Protein AF-A0A2H9LY99-F1 (afdb_monomer_lite)

Radius of gyration: 34.37 Å; chains: 1; bounding box: 66×52×94 Å

Structure (mmCIF, N/CA/C/O backbone):
data_AF-A0A2H9LY99-F1
#
_entry.id   AF-A0A2H9LY99-F1
#
loop_
_atom_site.group_PDB
_atom_site.id
_atom_site.type_symbol
_atom_site.label_atom_id
_atom_site.label_alt_id
_atom_site.label_comp_id
_atom_site.label_asym_id
_atom_site.label_entity_id
_atom_site.label_seq_id
_atom_site.pdbx_PDB_ins_code
_atom_site.Cartn_x
_atom_site.Cartn_y
_atom_site.Cartn_z
_atom_site.occupancy
_atom_site.B_iso_or_equiv
_atom_site.auth_seq_id
_atom_site.auth_comp_id
_atom_site.auth_asym_id
_atom_site.auth_atom_id
_atom_site.pdbx_PDB_model_num
ATOM 1 N N . MET A 1 1 ? -24.098 -44.274 -28.009 1.00 48.38 1 MET A N 1
ATOM 2 C CA . MET A 1 1 ? -22.622 -44.299 -27.960 1.00 48.38 1 MET A CA 1
ATOM 3 C C . MET A 1 1 ? -22.108 -43.442 -29.097 1.00 48.38 1 MET A C 1
ATOM 5 O O . MET A 1 1 ? -22.419 -43.767 -30.230 1.00 48.38 1 MET A O 1
ATOM 9 N N . ASN A 1 2 ? -21.432 -42.336 -28.787 1.00 44.09 2 ASN A N 1
ATOM 10 C CA . ASN A 1 2 ? -20.455 -41.674 -29.655 1.00 44.09 2 ASN A CA 1
ATOM 11 C C . ASN A 1 2 ? -19.648 -40.700 -28.789 1.00 44.09 2 ASN A C 1
ATOM 13 O O . ASN A 1 2 ? -20.214 -39.872 -28.078 1.00 44.09 2 ASN A O 1
ATOM 17 N N . GLU A 1 3 ? -18.335 -40.899 -28.800 1.00 50.47 3 GLU A N 1
ATOM 18 C CA . GLU A 1 3 ? -17.325 -40.192 -28.015 1.00 50.47 3 GLU A CA 1
ATOM 19 C C . GLU A 1 3 ? -17.091 -38.754 -28.523 1.00 50.47 3 GLU A C 1
ATOM 21 O O . GLU A 1 3 ? -17.245 -38.492 -29.720 1.00 50.47 3 GLU A O 1
ATOM 26 N N . PRO A 1 4 ? -16.651 -37.818 -27.662 1.00 51.78 4 PRO A N 1
ATOM 27 C CA . PRO A 1 4 ? -16.178 -36.508 -28.098 1.00 51.78 4 PRO A CA 1
ATOM 28 C C . PRO A 1 4 ? -14.769 -36.593 -28.714 1.00 51.78 4 PRO A C 1
ATOM 30 O O . PRO A 1 4 ? -13.820 -37.076 -28.093 1.00 51.78 4 PRO A O 1
ATOM 33 N N . ARG A 1 5 ? -14.619 -36.083 -29.946 1.00 47.91 5 ARG A N 1
ATOM 34 C CA . ARG A 1 5 ? -13.318 -35.924 -30.616 1.00 47.91 5 ARG A CA 1
ATOM 35 C C . ARG A 1 5 ? -12.470 -34.847 -29.934 1.00 47.91 5 ARG A C 1
ATOM 37 O O . ARG A 1 5 ? -12.946 -33.776 -29.572 1.00 47.91 5 ARG A O 1
ATOM 44 N N . LYS A 1 6 ? -11.191 -35.191 -29.819 1.00 49.56 6 LYS A N 1
ATOM 45 C CA . LYS A 1 6 ? -10.103 -34.516 -29.115 1.00 49.56 6 LYS A CA 1
ATOM 46 C C . LYS A 1 6 ? -9.775 -33.125 -29.664 1.00 49.56 6 LYS A C 1
ATOM 48 O O . LYS A 1 6 ? -9.831 -32.877 -30.865 1.00 49.56 6 LYS A O 1
ATOM 53 N N . SER A 1 7 ? -9.344 -32.277 -28.735 1.00 53.16 7 SER A N 1
ATOM 54 C CA . SER A 1 7 ? -8.592 -31.041 -28.936 1.00 53.16 7 SER A CA 1
ATOM 55 C C . SER A 1 7 ? -7.378 -31.247 -29.844 1.00 53.16 7 SER A C 1
ATOM 57 O O . SER A 1 7 ? -6.558 -32.115 -29.551 1.00 53.16 7 SER A O 1
ATOM 59 N N . ASN A 1 8 ? -7.210 -30.391 -30.851 1.00 49.31 8 ASN A N 1
ATOM 60 C CA . ASN A 1 8 ? -5.920 -30.190 -31.504 1.00 49.31 8 ASN A CA 1
ATOM 61 C C . ASN A 1 8 ? -5.540 -28.709 -31.443 1.00 49.31 8 ASN A C 1
ATOM 63 O O . ASN A 1 8 ? -6.030 -27.872 -32.194 1.00 49.31 8 ASN A O 1
ATOM 67 N N . VAL A 1 9 ? -4.661 -28.434 -30.483 1.00 51.50 9 VAL A N 1
ATOM 68 C CA . VAL A 1 9 ? -3.720 -27.318 -30.460 1.00 51.50 9 VAL A CA 1
ATOM 69 C C . VAL A 1 9 ? -2.665 -27.615 -31.523 1.00 51.50 9 VAL A C 1
ATOM 71 O O . VAL A 1 9 ? -1.948 -28.591 -31.354 1.00 51.50 9 VAL A O 1
ATOM 74 N N . HIS A 1 10 ? -2.584 -26.815 -32.583 1.00 47.09 10 HIS A N 1
ATOM 75 C CA . HIS A 1 10 ? -1.500 -26.721 -33.581 1.00 47.09 10 HIS A CA 1
ATOM 76 C C . HIS A 1 10 ? -1.856 -25.507 -34.463 1.00 47.09 10 HIS A C 1
ATOM 78 O O . HIS A 1 10 ? -3.025 -25.307 -34.763 1.00 47.09 10 HIS A O 1
ATOM 84 N N . ASP A 1 11 ? -0.975 -24.634 -34.920 1.00 51.81 11 ASP A N 1
ATOM 85 C CA . ASP A 1 11 ? 0.455 -24.465 -34.729 1.00 51.81 11 ASP A CA 1
ATOM 86 C C . ASP A 1 11 ? 0.717 -23.015 -35.173 1.00 51.81 11 ASP A C 1
ATOM 88 O O . ASP A 1 11 ? 0.223 -22.575 -36.213 1.00 51.81 11 ASP A O 1
ATOM 92 N N . ARG A 1 12 ? 1.359 -22.204 -34.332 1.00 48.84 12 ARG A N 1
ATOM 93 C CA . ARG A 1 12 ? 1.522 -20.760 -34.565 1.00 48.84 12 ARG A CA 1
ATOM 94 C C . ARG A 1 12 ? 2.907 -20.532 -35.172 1.00 48.84 12 ARG A C 1
ATOM 96 O O . ARG A 1 12 ? 3.793 -20.016 -34.497 1.00 48.84 12 ARG A O 1
ATOM 103 N N . THR A 1 13 ? 3.092 -20.941 -36.425 1.00 51.47 13 THR A N 1
ATOM 104 C CA . THR A 1 13 ? 4.403 -20.952 -37.111 1.00 51.47 13 THR A CA 1
ATOM 105 C C . THR A 1 13 ? 4.333 -20.561 -38.598 1.00 51.47 13 THR A C 1
ATOM 107 O O . THR A 1 13 ? 5.135 -21.028 -39.388 1.00 51.47 13 THR A O 1
ATOM 110 N N . ASP A 1 14 ? 3.464 -19.617 -38.984 1.00 53.75 14 ASP A N 1
ATOM 111 C CA . ASP A 1 14 ? 3.290 -19.197 -40.397 1.00 53.75 14 ASP A CA 1
ATOM 112 C C . ASP A 1 14 ? 3.705 -17.741 -40.714 1.00 53.75 14 ASP A C 1
ATOM 114 O O . ASP A 1 14 ? 3.068 -17.041 -41.498 1.00 53.75 14 ASP A O 1
ATOM 118 N N . TRP A 1 15 ? 4.805 -17.241 -40.138 1.00 51.16 15 TRP A N 1
ATOM 119 C CA . TRP A 1 15 ? 5.325 -15.897 -40.472 1.00 51.16 15 TRP A CA 1
ATOM 120 C C . TRP A 1 15 ? 6.587 -15.890 -41.351 1.00 51.16 15 TRP A C 1
ATOM 122 O O . TRP A 1 15 ? 7.085 -14.821 -41.690 1.00 51.16 15 TRP A O 1
ATOM 132 N N . ARG A 1 16 ? 7.102 -17.058 -41.765 1.00 47.78 16 ARG A N 1
ATOM 133 C CA . ARG A 1 16 ? 8.396 -17.180 -42.471 1.00 47.78 16 ARG A CA 1
ATOM 134 C C . ARG A 1 16 ? 8.343 -17.338 -43.997 1.00 47.78 16 ARG A C 1
ATOM 136 O O . ARG A 1 16 ? 9.389 -17.539 -44.600 1.00 47.78 16 ARG A O 1
ATOM 143 N N . ALA A 1 17 ? 7.184 -17.213 -44.640 1.00 47.81 17 ALA A N 1
ATOM 144 C CA . ALA A 1 17 ? 7.038 -17.563 -46.061 1.00 47.81 17 ALA A CA 1
ATOM 145 C C . ALA A 1 17 ? 6.655 -16.405 -47.002 1.00 47.81 17 ALA A C 1
ATOM 147 O O . ALA A 1 17 ? 5.996 -16.636 -48.011 1.00 47.81 17 ALA A O 1
ATOM 148 N N . ARG A 1 18 ? 7.042 -15.157 -46.709 1.00 50.09 18 ARG A N 1
ATOM 149 C CA . ARG A 1 18 ? 6.871 -14.040 -47.657 1.00 50.09 18 ARG A CA 1
ATOM 150 C C . ARG A 1 18 ? 8.053 -13.082 -47.589 1.00 50.09 18 ARG A C 1
ATOM 152 O O . ARG A 1 18 ? 8.090 -12.254 -46.686 1.00 50.09 18 ARG A O 1
ATOM 159 N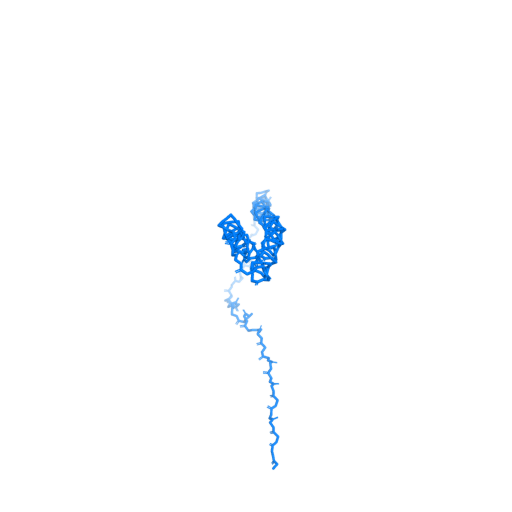 N . ASN A 1 19 ? 9.017 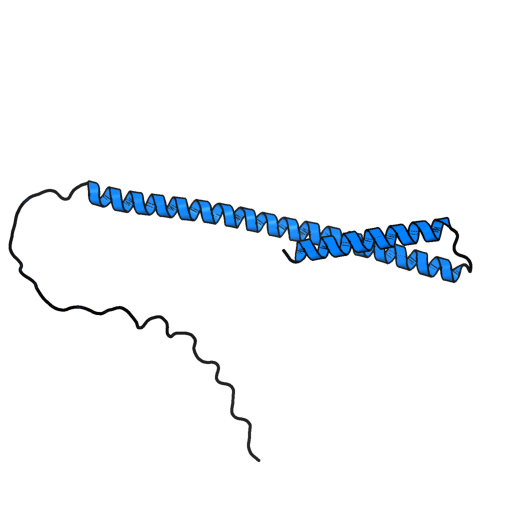-13.279 -48.492 1.00 46.16 19 ASN A N 1
ATOM 160 C CA . ASN A 1 19 ? 9.842 -12.262 -49.173 1.00 46.16 19 ASN A CA 1
ATOM 161 C C . ASN A 1 19 ? 11.199 -12.854 -49.589 1.00 46.16 19 ASN A C 1
ATOM 163 O O . ASN A 1 19 ? 12.235 -12.526 -49.019 1.00 46.16 19 ASN A O 1
ATOM 167 N N . TYR A 1 20 ? 11.175 -13.718 -50.603 1.00 45.09 20 TYR A N 1
ATOM 168 C CA . TYR A 1 20 ? 12.326 -13.980 -51.469 1.00 45.09 20 TYR A CA 1
ATOM 169 C C . TYR A 1 20 ? 11.810 -14.063 -52.908 1.00 45.09 20 TYR A C 1
ATOM 171 O O . TYR A 1 20 ? 11.750 -15.139 -53.496 1.00 45.09 20 TYR A O 1
ATOM 179 N N . ASP A 1 21 ? 11.397 -12.918 -53.452 1.00 47.19 21 ASP A N 1
ATOM 180 C CA . ASP A 1 21 ? 11.334 -12.747 -54.901 1.00 47.19 21 ASP A CA 1
ATOM 181 C C . ASP A 1 21 ? 12.767 -12.503 -55.379 1.00 47.19 21 ASP A C 1
ATOM 183 O O . ASP A 1 21 ? 13.326 -11.412 -55.269 1.00 47.19 21 ASP A O 1
ATOM 187 N N . ILE A 1 22 ? 13.390 -13.598 -55.810 1.00 43.22 22 ILE A N 1
ATOM 188 C CA . ILE A 1 22 ? 14.656 -13.626 -56.532 1.00 43.22 22 ILE A CA 1
ATOM 189 C C . ILE A 1 22 ? 14.324 -13.205 -57.963 1.00 43.22 22 ILE A C 1
ATOM 191 O O . ILE A 1 22 ? 13.907 -14.035 -58.770 1.00 43.22 22 ILE A O 1
ATOM 195 N N . ASP A 1 23 ? 14.466 -11.912 -58.256 1.00 47.38 23 ASP A N 1
ATOM 196 C CA . ASP A 1 23 ? 14.440 -11.439 -59.635 1.00 47.38 23 ASP A CA 1
ATOM 197 C C . ASP A 1 23 ? 15.750 -11.824 -60.328 1.00 47.38 23 ASP A C 1
ATOM 199 O O . ASP A 1 23 ? 16.863 -11.696 -59.807 1.00 47.38 23 ASP A O 1
ATOM 203 N N . SER A 1 24 ? 15.565 -12.412 -61.493 1.00 44.50 24 SER A N 1
ATOM 204 C CA . SER A 1 24 ? 16.526 -13.179 -62.250 1.00 44.50 24 SER A CA 1
ATOM 205 C C . SER A 1 24 ? 17.224 -12.308 -63.286 1.00 44.50 24 SER A C 1
ATOM 207 O O . SER A 1 24 ? 16.577 -11.755 -64.168 1.00 44.50 24 SER A O 1
ATOM 209 N N . GLY A 1 25 ? 18.556 -12.345 -63.273 1.00 38.97 25 GLY A N 1
ATOM 210 C CA . GLY A 1 25 ? 19.359 -12.194 -64.484 1.00 38.97 25 GLY A CA 1
ATOM 211 C C . GLY A 1 25 ? 19.933 -10.806 -64.742 1.00 38.97 25 GLY A C 1
ATOM 212 O O . GLY A 1 25 ? 19.266 -9.940 -65.284 1.00 38.97 25 GLY A O 1
ATOM 213 N N . GLN A 1 26 ? 21.238 -10.665 -64.504 1.00 35.66 26 GLN A N 1
ATOM 214 C CA . GLN A 1 26 ? 22.224 -10.377 -65.555 1.00 35.66 26 GLN A CA 1
ATOM 215 C C . GLN A 1 26 ? 23.619 -10.306 -64.934 1.00 35.66 26 GLN A C 1
ATOM 217 O O . GLN A 1 26 ? 23.934 -9.421 -64.148 1.00 35.66 26 GLN A O 1
ATOM 222 N N . ASN A 1 27 ? 24.454 -11.269 -65.313 1.00 43.72 27 ASN A N 1
ATOM 223 C CA . ASN A 1 27 ? 25.890 -11.224 -65.103 1.00 43.72 27 ASN A CA 1
ATOM 224 C C . ASN A 1 27 ? 26.517 -10.677 -66.392 1.00 43.72 27 ASN A C 1
ATOM 226 O O . ASN A 1 27 ? 26.264 -11.236 -67.464 1.00 43.72 27 ASN A O 1
ATOM 230 N N . PRO A 1 28 ? 27.335 -9.626 -66.304 1.00 44.22 28 PRO A N 1
ATOM 231 C CA . PRO A 1 28 ? 28.552 -9.607 -67.086 1.00 44.22 28 PRO A CA 1
ATOM 232 C C . PRO A 1 28 ? 29.742 -9.373 -66.157 1.00 44.22 28 PRO A C 1
ATOM 234 O O . PRO A 1 28 ? 29.961 -8.284 -65.627 1.00 44.22 28 PRO A O 1
ATOM 237 N N . ILE A 1 29 ? 30.523 -10.438 -66.006 1.00 47.75 29 ILE A N 1
ATOM 238 C CA . ILE A 1 29 ? 31.951 -10.351 -65.730 1.00 47.75 29 ILE A CA 1
ATOM 239 C C . ILE A 1 29 ? 32.547 -9.503 -66.860 1.00 47.75 29 ILE A C 1
ATOM 241 O O . ILE A 1 29 ? 32.289 -9.805 -68.021 1.00 47.75 29 ILE A O 1
ATOM 245 N N . ASP A 1 30 ? 33.220 -8.406 -66.504 1.00 49.56 30 ASP A N 1
ATOM 246 C CA . ASP A 1 30 ? 34.449 -7.888 -67.130 1.00 49.56 30 ASP A CA 1
ATOM 247 C C . ASP A 1 30 ? 34.585 -6.374 -66.900 1.00 49.56 30 ASP A C 1
ATOM 249 O O . ASP A 1 30 ? 34.092 -5.548 -67.672 1.00 49.56 30 ASP A O 1
ATOM 253 N N . ARG A 1 31 ? 35.326 -6.008 -65.847 1.00 43.78 31 ARG A N 1
ATOM 254 C CA . ARG A 1 31 ? 36.367 -4.972 -65.923 1.00 43.78 31 ARG A CA 1
ATOM 255 C C . ARG A 1 31 ? 37.213 -4.980 -64.653 1.00 43.78 31 ARG A C 1
ATOM 257 O O . ARG A 1 31 ? 36.795 -4.497 -63.606 1.00 43.78 31 ARG A O 1
ATOM 264 N N . GLU A 1 32 ? 38.429 -5.505 -64.787 1.00 49.19 32 GLU A N 1
ATOM 265 C CA . GLU A 1 32 ? 39.566 -5.062 -63.986 1.00 49.19 32 GLU A CA 1
ATOM 266 C C . GLU A 1 32 ? 39.600 -3.531 -63.964 1.00 49.19 32 GLU A C 1
ATOM 268 O O . GLU A 1 32 ? 39.635 -2.895 -65.021 1.00 49.19 32 GLU A O 1
ATOM 273 N N . ASN A 1 33 ? 39.620 -2.945 -62.770 1.00 38.56 33 ASN A N 1
ATOM 274 C CA . ASN A 1 33 ? 40.432 -1.766 -62.502 1.00 38.56 33 ASN A CA 1
ATOM 275 C C . ASN A 1 33 ? 40.476 -1.459 -61.005 1.00 38.56 33 ASN A C 1
ATOM 277 O O . ASN A 1 33 ? 39.455 -1.180 -60.388 1.00 38.56 33 ASN A O 1
ATOM 281 N N . GLY A 1 34 ? 41.698 -1.407 -60.480 1.00 36.50 34 GLY A N 1
ATOM 282 C CA . GLY A 1 34 ? 42.056 -0.455 -59.435 1.00 36.50 34 GLY A CA 1
ATOM 283 C C . GLY A 1 34 ? 41.697 -0.845 -58.008 1.00 36.50 34 GLY A C 1
ATOM 284 O O . GLY A 1 34 ? 40.661 -0.465 -57.485 1.00 36.50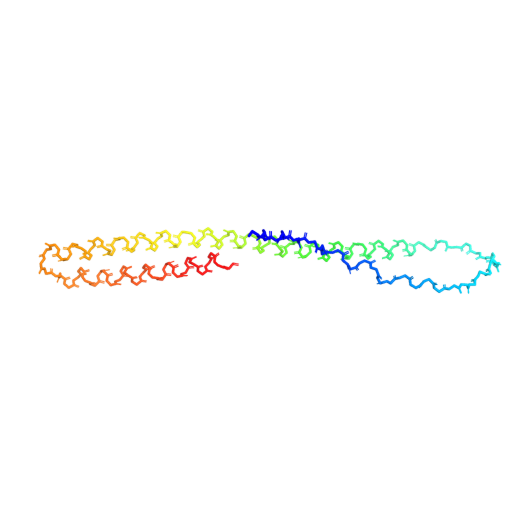 34 GLY A O 1
ATOM 285 N N . ASN A 1 35 ? 42.644 -1.501 -57.343 1.00 47.81 35 ASN A N 1
ATOM 286 C CA . ASN A 1 35 ? 43.240 -1.000 -56.103 1.00 47.81 35 ASN A CA 1
ATOM 287 C C . ASN A 1 35 ? 42.468 0.142 -55.399 1.00 47.81 35 ASN A C 1
ATOM 289 O O . ASN A 1 35 ? 42.669 1.314 -55.715 1.00 47.81 35 ASN A O 1
ATOM 293 N N . ALA A 1 36 ? 41.633 -0.221 -54.428 1.00 41.03 36 ALA A N 1
ATOM 294 C CA . ALA A 1 36 ? 41.452 0.448 -53.139 1.00 41.03 36 ALA A CA 1
ATOM 295 C C . ALA A 1 36 ? 40.309 -0.273 -52.413 1.00 41.03 36 ALA A C 1
ATOM 297 O O . ALA A 1 36 ? 39.160 0.161 -52.465 1.00 41.03 36 ALA A O 1
ATOM 298 N N . GLU A 1 37 ? 40.612 -1.378 -51.724 1.00 45.91 37 GLU A N 1
ATOM 299 C CA . GLU A 1 37 ? 39.782 -1.784 -50.588 1.00 45.91 37 GLU A CA 1
ATOM 300 C C . GLU A 1 37 ? 39.815 -0.615 -49.601 1.00 45.91 37 GLU A C 1
ATOM 302 O O . GLU A 1 37 ? 40.785 -0.382 -48.881 1.00 45.91 37 GLU A O 1
ATOM 307 N N . SER A 1 38 ? 38.786 0.220 -49.693 1.00 46.03 38 SER A N 1
ATOM 308 C CA . SER A 1 38 ? 38.620 1.420 -48.901 1.00 46.03 38 SER A CA 1
ATOM 309 C C . SER A 1 38 ? 38.651 1.036 -47.419 1.00 46.03 38 SER A C 1
ATOM 311 O O . SER A 1 38 ? 37.777 0.279 -46.988 1.00 46.03 38 SER A O 1
ATOM 313 N N . PRO A 1 39 ? 39.549 1.615 -46.600 1.00 49.22 39 PRO A N 1
ATOM 314 C CA . PRO A 1 39 ? 39.520 1.470 -45.139 1.00 49.22 39 PRO A CA 1
ATOM 315 C C . PRO A 1 39 ? 38.216 1.992 -44.501 1.00 49.22 39 PRO A C 1
ATOM 317 O O . PRO A 1 39 ? 38.047 1.935 -43.289 1.00 49.22 39 PRO A O 1
ATOM 320 N N . GLN A 1 40 ? 37.318 2.563 -45.307 1.00 51.97 40 GLN A N 1
ATOM 321 C CA . GLN A 1 40 ? 36.131 3.305 -44.903 1.00 51.97 40 GLN A CA 1
ATOM 322 C C . GLN A 1 40 ? 34.893 2.406 -44.753 1.00 51.97 40 GLN A C 1
ATOM 324 O O . GLN A 1 40 ? 34.163 2.578 -43.787 1.00 51.97 40 GLN A O 1
ATOM 329 N N . ALA A 1 41 ? 34.713 1.376 -45.593 1.00 51.34 41 ALA A N 1
ATOM 330 C CA . ALA A 1 41 ? 33.564 0.463 -45.483 1.00 51.34 41 ALA A CA 1
ATOM 331 C C . ALA A 1 41 ? 33.593 -0.385 -44.193 1.00 51.34 41 ALA A C 1
ATOM 333 O O . ALA A 1 41 ? 32.557 -0.660 -43.593 1.00 51.34 41 ALA A O 1
ATOM 334 N N . GLY A 1 42 ? 34.789 -0.765 -43.727 1.00 51.66 42 GLY A N 1
ATOM 335 C CA . GLY A 1 42 ? 34.960 -1.450 -42.442 1.00 51.66 42 GLY A CA 1
ATOM 336 C C . GLY A 1 42 ? 34.680 -0.546 -41.237 1.00 51.66 42 GLY A C 1
ATOM 337 O O . GLY A 1 42 ? 34.154 -1.02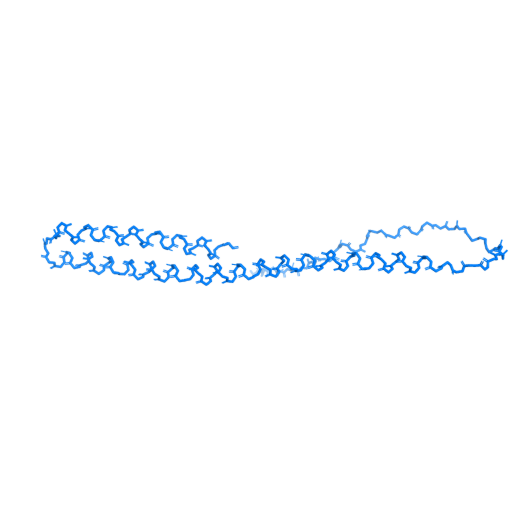4 -40.236 1.00 51.66 42 GLY A O 1
ATOM 338 N N . ASN A 1 43 ? 34.978 0.754 -41.346 1.00 58.81 43 ASN A N 1
ATOM 339 C CA . ASN A 1 43 ? 34.697 1.729 -40.292 1.00 58.81 43 ASN A CA 1
ATOM 340 C C . ASN A 1 43 ? 33.207 2.061 -40.199 1.00 58.81 43 ASN A C 1
ATOM 342 O O . ASN A 1 43 ? 32.701 2.139 -39.091 1.00 58.81 43 ASN A O 1
ATOM 346 N N . GLU A 1 44 ? 32.490 2.176 -41.320 1.00 59.41 44 GLU A N 1
ATOM 347 C CA . GLU A 1 44 ? 31.044 2.444 -41.309 1.00 59.41 44 GLU A CA 1
ATOM 348 C C . GLU A 1 44 ? 30.246 1.287 -40.691 1.00 59.41 44 GLU A C 1
ATOM 350 O O . GLU A 1 44 ? 29.381 1.515 -39.851 1.00 59.41 44 GLU A O 1
ATOM 355 N N . ILE A 1 45 ? 30.585 0.034 -41.020 1.00 62.25 45 ILE A N 1
ATOM 356 C CA . ILE A 1 45 ? 29.949 -1.149 -40.414 1.00 62.25 45 ILE A CA 1
ATOM 357 C C . ILE A 1 45 ? 30.300 -1.251 -38.921 1.00 62.25 45 ILE A C 1
ATOM 359 O O . ILE A 1 45 ? 29.456 -1.614 -38.101 1.00 62.25 45 ILE A O 1
ATOM 363 N N . MET A 1 46 ? 31.543 -0.930 -38.550 1.00 66.25 46 MET A N 1
ATOM 364 C CA . MET A 1 46 ? 31.976 -0.918 -37.153 1.00 66.25 46 MET A CA 1
ATOM 365 C C . MET A 1 46 ? 31.277 0.191 -36.353 1.00 66.25 46 MET A C 1
ATOM 367 O O . MET A 1 46 ? 30.843 -0.059 -35.228 1.00 66.25 46 MET A O 1
ATOM 371 N N . ASP A 1 47 ? 31.116 1.381 -36.931 1.00 72.69 47 ASP A N 1
ATOM 372 C CA . ASP A 1 47 ? 30.408 2.506 -36.319 1.00 72.69 47 ASP A CA 1
ATOM 373 C C . ASP A 1 47 ? 28.915 2.197 -36.146 1.00 72.69 47 ASP A C 1
ATOM 375 O O . ASP A 1 47 ? 28.380 2.438 -35.063 1.00 72.69 47 ASP A O 1
ATOM 379 N N . ASP A 1 48 ? 28.275 1.545 -37.122 1.00 72.81 48 ASP A N 1
ATOM 380 C CA . ASP A 1 48 ? 26.884 1.082 -37.019 1.00 72.81 48 ASP A CA 1
ATOM 381 C C . ASP A 1 48 ? 26.704 0.030 -35.911 1.00 72.81 48 ASP A C 1
ATOM 383 O O . ASP A 1 48 ? 25.742 0.075 -35.140 1.00 72.81 48 ASP A O 1
ATOM 387 N N . ILE A 1 49 ? 27.645 -0.912 -35.775 1.00 70.12 49 ILE A N 1
ATOM 388 C CA . ILE A 1 49 ? 27.629 -1.913 -34.695 1.00 70.12 49 ILE A CA 1
ATOM 389 C C . ILE A 1 49 ? 27.814 -1.236 -33.334 1.00 70.12 49 ILE A C 1
ATOM 391 O O . ILE A 1 49 ? 27.132 -1.586 -32.367 1.00 70.12 49 ILE A O 1
ATOM 395 N N . VAL A 1 50 ? 28.709 -0.253 -33.237 1.00 72.94 50 VAL A N 1
ATOM 396 C CA . VAL A 1 50 ? 28.942 0.516 -32.008 1.00 72.94 50 VAL A CA 1
ATOM 397 C C . VAL A 1 50 ? 27.729 1.382 -31.661 1.00 72.94 50 VAL A C 1
ATOM 399 O O . VAL A 1 50 ? 27.370 1.496 -30.485 1.00 72.94 50 VAL A O 1
ATOM 402 N N . GLU A 1 51 ? 27.068 1.977 -32.648 1.00 75.44 51 GLU A N 1
ATOM 403 C CA . GLU A 1 51 ? 25.865 2.781 -32.458 1.00 75.44 51 GLU A CA 1
ATOM 404 C C . GLU A 1 51 ? 24.675 1.918 -32.021 1.00 75.44 51 GLU A C 1
ATOM 406 O O . GLU A 1 51 ? 24.006 2.240 -31.031 1.00 75.44 51 GLU A O 1
ATOM 411 N N . GLN A 1 52 ? 24.476 0.761 -32.654 1.00 69.44 52 GLN A N 1
ATOM 412 C CA . GLN A 1 52 ? 23.474 -0.219 -32.236 1.00 69.44 52 GLN A CA 1
ATOM 413 C C . GLN A 1 52 ? 23.770 -0.772 -30.837 1.00 69.44 52 GLN A C 1
ATOM 415 O O . GLN A 1 52 ? 22.864 -0.854 -30.006 1.00 69.44 52 GLN A O 1
ATOM 420 N N . ALA A 1 53 ? 25.031 -1.069 -30.513 1.00 70.00 53 ALA A N 1
ATOM 421 C CA . ALA A 1 53 ? 25.428 -1.503 -29.175 1.00 70.00 53 ALA A CA 1
ATOM 422 C C . ALA A 1 53 ? 25.141 -0.427 -28.113 1.00 70.00 53 ALA A C 1
ATOM 424 O O . ALA A 1 53 ? 24.606 -0.740 -27.049 1.00 70.00 53 ALA A O 1
ATOM 425 N N . LYS A 1 54 ? 25.406 0.853 -28.410 1.00 73.06 54 LYS A N 1
ATOM 426 C CA . LYS A 1 54 ? 25.061 1.985 -27.528 1.00 73.06 54 LYS A CA 1
ATOM 427 C C . LYS A 1 54 ? 23.548 2.154 -27.367 1.00 73.06 54 LYS A C 1
ATOM 429 O O . LYS A 1 54 ? 23.078 2.452 -26.265 1.00 73.06 54 LYS A O 1
ATOM 434 N N . ALA A 1 55 ? 22.774 1.960 -28.433 1.00 71.75 55 ALA A N 1
ATOM 435 C CA . ALA A 1 55 ? 21.315 2.008 -28.376 1.00 71.75 55 ALA A CA 1
ATOM 436 C C . ALA A 1 55 ? 20.753 0.876 -27.500 1.00 71.75 55 ALA A C 1
ATOM 438 O O . ALA A 1 55 ? 19.939 1.130 -26.608 1.00 71.75 55 ALA A O 1
ATOM 439 N N . VAL A 1 56 ? 21.252 -0.350 -27.680 1.00 71.38 56 VAL A N 1
ATOM 440 C CA . VAL A 1 56 ? 20.893 -1.516 -26.860 1.00 71.38 56 VAL A CA 1
ATOM 441 C C . VAL A 1 56 ? 21.309 -1.310 -25.405 1.00 71.38 56 VAL A C 1
ATOM 443 O O . VAL A 1 56 ? 20.517 -1.593 -24.510 1.00 71.38 56 VAL A O 1
ATOM 446 N N . GLN A 1 57 ? 22.488 -0.742 -25.146 1.00 74.81 57 GLN A N 1
ATOM 447 C CA . GLN A 1 57 ? 22.951 -0.432 -23.793 1.00 74.81 57 GLN A CA 1
ATOM 448 C C . GLN A 1 57 ? 22.023 0.564 -23.082 1.00 74.81 57 GLN A C 1
ATOM 450 O O . GLN A 1 57 ?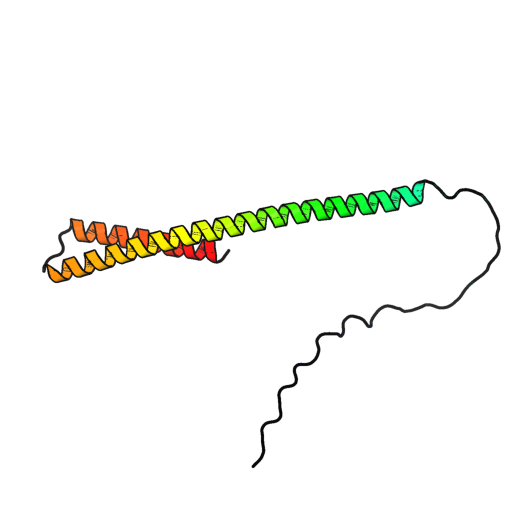 21.633 0.318 -21.942 1.00 74.81 57 GLN A O 1
ATOM 455 N N . ARG A 1 58 ? 21.583 1.639 -23.756 1.00 75.81 58 ARG A N 1
ATOM 456 C CA . ARG A 1 58 ? 20.609 2.592 -23.181 1.00 75.81 58 ARG A CA 1
ATOM 457 C C . ARG A 1 58 ? 19.261 1.944 -22.876 1.00 75.81 58 ARG A C 1
ATOM 459 O O . ARG A 1 58 ? 18.616 2.297 -21.891 1.00 75.81 58 ARG A O 1
ATOM 466 N N . VAL A 1 59 ? 18.800 1.034 -23.731 1.00 75.38 59 VAL A N 1
ATOM 467 C CA . VAL A 1 59 ? 17.544 0.304 -23.505 1.00 75.38 59 VAL A CA 1
ATOM 468 C C . VAL A 1 59 ? 17.703 -0.677 -22.343 1.00 75.38 59 VAL A C 1
ATOM 470 O O . VAL A 1 59 ? 16.845 -0.716 -21.463 1.00 75.38 59 VAL A O 1
ATOM 473 N N . ALA A 1 60 ? 18.817 -1.406 -22.282 1.00 73.44 60 ALA A N 1
ATOM 474 C CA . ALA A 1 60 ? 19.128 -2.336 -21.203 1.00 73.44 60 ALA A CA 1
ATOM 475 C C . ALA A 1 60 ? 19.228 -1.628 -19.845 1.00 73.44 60 ALA A C 1
ATOM 477 O O . ALA A 1 60 ? 18.670 -2.111 -18.863 1.00 73.44 60 ALA A O 1
ATOM 478 N N . GLU A 1 61 ? 19.858 -0.454 -19.792 1.00 77.69 61 GLU A N 1
ATOM 479 C CA . GLU A 1 61 ? 19.951 0.357 -18.578 1.00 77.69 61 GLU A CA 1
ATOM 480 C C . GLU A 1 61 ? 18.564 0.818 -18.106 1.00 77.69 61 GLU A C 1
ATOM 482 O O . GLU A 1 61 ? 18.213 0.647 -16.938 1.00 77.69 61 GLU A O 1
ATOM 487 N N . LYS A 1 62 ? 17.711 1.292 -19.024 1.00 74.38 62 LYS A N 1
ATOM 488 C CA . LYS A 1 62 ? 16.315 1.639 -18.712 1.00 74.38 62 LYS A CA 1
ATOM 489 C C . LYS A 1 62 ? 15.522 0.443 -18.184 1.00 74.38 62 LYS A C 1
ATOM 491 O O . LYS A 1 62 ? 14.791 0.591 -17.207 1.00 74.38 62 LYS A O 1
ATOM 496 N N . ILE A 1 63 ? 15.671 -0.734 -18.794 1.00 77.19 63 ILE A N 1
ATOM 497 C CA . ILE A 1 63 ? 15.008 -1.971 -1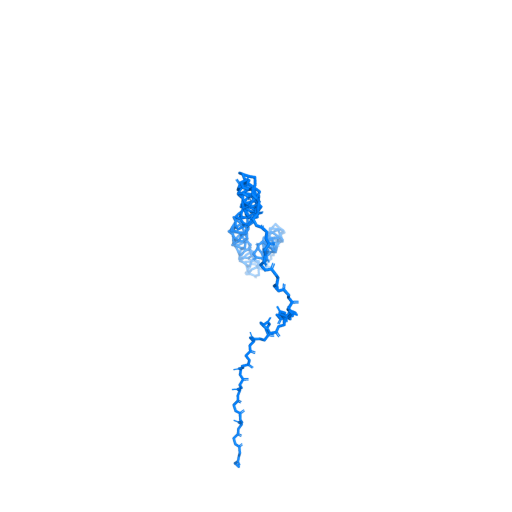8.349 1.00 77.19 63 ILE A CA 1
ATOM 498 C C . ILE A 1 63 ? 15.514 -2.384 -16.965 1.00 77.19 63 ILE A C 1
ATOM 500 O O . ILE A 1 63 ? 14.716 -2.765 -16.110 1.00 77.19 63 ILE A O 1
ATOM 504 N N . TYR A 1 64 ? 16.819 -2.275 -16.722 1.00 79.38 64 TYR A N 1
ATOM 505 C CA . TYR A 1 64 ? 17.426 -2.587 -15.434 1.00 79.38 64 TYR A CA 1
ATOM 506 C C . TYR A 1 64 ? 16.875 -1.684 -14.325 1.00 79.38 64 TYR A C 1
ATOM 508 O O . TYR A 1 64 ? 16.397 -2.193 -13.308 1.00 79.38 64 TYR A O 1
ATOM 516 N N . PHE A 1 65 ? 16.820 -0.369 -14.557 1.00 80.81 65 PHE A N 1
ATOM 517 C CA . PHE A 1 65 ? 16.192 0.580 -13.634 1.00 80.81 65 PHE A CA 1
ATOM 518 C C . PHE A 1 65 ? 14.713 0.266 -13.392 1.00 80.81 65 PHE A C 1
ATOM 520 O O . PHE A 1 65 ? 14.273 0.246 -12.242 1.00 80.81 65 PHE A O 1
ATOM 527 N N . LEU A 1 66 ? 13.954 -0.049 -14.446 1.00 81.12 66 LEU A N 1
ATOM 528 C CA . LEU A 1 66 ? 12.551 -0.451 -14.316 1.00 81.12 66 LEU A CA 1
ATOM 529 C C . LEU A 1 66 ? 12.403 -1.727 -13.479 1.00 81.12 66 LEU A C 1
ATOM 531 O O . LEU A 1 66 ? 11.495 -1.829 -12.657 1.00 81.12 66 LEU A O 1
ATOM 535 N N . SER A 1 67 ? 13.304 -2.695 -13.659 1.00 80.56 67 SER A N 1
ATOM 536 C CA . SER A 1 67 ? 13.288 -3.956 -12.914 1.00 80.56 67 SER A CA 1
ATOM 537 C C . SER A 1 67 ? 13.545 -3.743 -11.422 1.00 80.56 67 SER A C 1
ATOM 539 O O . SER A 1 67 ? 12.878 -4.351 -10.585 1.00 80.56 67 SER A O 1
ATOM 541 N N . ILE A 1 68 ? 14.465 -2.837 -11.082 1.00 84.31 68 ILE A N 1
ATOM 542 C CA . ILE A 1 68 ? 14.754 -2.455 -9.702 1.00 84.31 68 ILE A CA 1
ATOM 543 C C . ILE A 1 68 ? 13.550 -1.735 -9.108 1.00 84.31 68 ILE A C 1
ATOM 545 O O . ILE A 1 68 ? 13.100 -2.103 -8.026 1.00 84.31 68 ILE A O 1
ATOM 549 N N . LEU A 1 69 ? 12.986 -0.764 -9.828 1.00 85.19 69 LEU A N 1
ATOM 550 C CA . LEU A 1 69 ? 11.838 0.001 -9.356 1.00 85.19 69 LEU A CA 1
ATOM 551 C C . LEU A 1 69 ? 10.624 -0.899 -9.091 1.00 85.19 69 LEU A C 1
ATOM 553 O O . LEU A 1 69 ? 9.975 -0.744 -8.062 1.00 85.19 69 LEU A O 1
ATOM 557 N N . LYS A 1 70 ? 10.379 -1.899 -9.946 1.00 84.31 70 LYS A N 1
ATOM 558 C CA . LYS A 1 70 ? 9.343 -2.919 -9.721 1.00 84.31 70 LYS A CA 1
ATOM 559 C C . LYS A 1 70 ? 9.610 -3.769 -8.484 1.00 84.31 70 LYS A C 1
ATOM 561 O O . LYS A 1 70 ? 8.700 -4.019 -7.702 1.00 84.31 70 LYS A O 1
ATOM 566 N N . ARG A 1 71 ? 10.859 -4.194 -8.263 1.00 85.50 71 ARG A N 1
ATOM 567 C CA . ARG A 1 71 ? 11.233 -4.948 -7.052 1.00 85.50 71 ARG A CA 1
ATOM 568 C C . ARG A 1 71 ? 11.050 -4.114 -5.783 1.00 85.50 71 ARG A C 1
ATOM 570 O O . ARG A 1 71 ? 10.559 -4.638 -4.788 1.00 85.50 71 ARG A O 1
ATOM 577 N N . PHE A 1 72 ? 11.395 -2.828 -5.828 1.00 87.69 72 PHE A N 1
ATOM 578 C CA . PHE A 1 72 ? 11.141 -1.896 -4.730 1.00 87.69 72 PHE A CA 1
ATOM 579 C C . PHE A 1 72 ? 9.645 -1.671 -4.504 1.00 87.69 72 PHE A C 1
ATOM 581 O O . PHE A 1 72 ? 9.202 -1.741 -3.362 1.00 87.69 72 PHE A O 1
ATOM 588 N N . GLY A 1 73 ? 8.868 -1.457 -5.570 1.00 87.19 73 GLY A N 1
ATOM 589 C CA . GLY A 1 73 ? 7.412 -1.319 -5.509 1.00 87.19 73 GLY A CA 1
ATOM 590 C C . GLY A 1 73 ? 6.749 -2.542 -4.885 1.00 87.19 73 GLY A C 1
ATOM 591 O O . GLY A 1 73 ? 5.950 -2.398 -3.968 1.00 87.19 73 GLY A O 1
ATOM 592 N N . LEU A 1 74 ? 7.171 -3.746 -5.273 1.00 90.44 74 LEU A N 1
ATOM 593 C CA . LEU A 1 74 ? 6.664 -4.995 -4.709 1.00 90.44 74 LEU A CA 1
ATOM 594 C C . LEU A 1 74 ? 7.024 -5.161 -3.225 1.00 90.44 74 LEU A C 1
ATOM 596 O O . LEU A 1 74 ? 6.165 -5.525 -2.423 1.00 90.44 74 LEU A O 1
ATOM 600 N N . ALA A 1 75 ? 8.268 -4.866 -2.836 1.00 90.75 75 ALA A N 1
ATOM 601 C CA . ALA A 1 75 ? 8.688 -4.936 -1.436 1.00 90.75 75 ALA A CA 1
ATOM 602 C C . ALA A 1 75 ? 7.940 -3.912 -0.567 1.00 90.75 75 ALA A C 1
ATOM 604 O O . ALA A 1 75 ? 7.403 -4.256 0.486 1.00 90.75 75 ALA A O 1
ATOM 605 N N . PHE A 1 76 ? 7.861 -2.662 -1.026 1.00 91.81 76 PHE A N 1
ATOM 606 C CA . PHE A 1 76 ? 7.174 -1.590 -0.311 1.00 91.81 76 PHE A CA 1
ATOM 607 C C . PHE A 1 76 ? 5.659 -1.820 -0.268 1.00 91.81 76 PHE A C 1
ATOM 609 O O . PHE A 1 76 ? 5.034 -1.633 0.774 1.00 91.81 76 PHE A O 1
ATOM 616 N N . GLY A 1 77 ? 5.078 -2.312 -1.362 1.00 91.38 77 GLY A N 1
ATOM 617 C CA . GLY A 1 77 ? 3.676 -2.705 -1.444 1.00 91.38 77 GLY A CA 1
ATOM 618 C C . GLY A 1 77 ? 3.333 -3.841 -0.480 1.00 91.38 77 GLY A C 1
ATOM 619 O O . GLY A 1 77 ? 2.321 -3.771 0.215 1.00 91.38 77 GLY A O 1
ATOM 620 N N . GLY A 1 78 ? 4.214 -4.838 -0.354 1.00 91.50 78 GLY A N 1
ATOM 621 C CA . GLY A 1 78 ? 4.085 -5.908 0.637 1.00 91.50 78 GLY A CA 1
ATOM 622 C C . GLY A 1 78 ? 4.139 -5.402 2.083 1.00 91.50 78 GLY A C 1
ATOM 623 O O . GLY A 1 78 ? 3.321 -5.811 2.905 1.00 91.50 78 GLY A O 1
ATOM 624 N N . ILE A 1 79 ? 5.051 -4.472 2.392 1.00 94.69 79 ILE A N 1
ATOM 625 C CA . ILE A 1 79 ? 5.137 -3.837 3.719 1.00 94.69 79 ILE A CA 1
ATOM 626 C C . ILE A 1 79 ? 3.852 -3.062 4.026 1.00 94.69 79 ILE A C 1
ATOM 628 O O . ILE A 1 79 ? 3.277 -3.231 5.100 1.00 94.69 79 ILE A O 1
ATOM 632 N N . LEU A 1 80 ? 3.370 -2.252 3.081 1.00 93.88 80 LEU A N 1
ATOM 633 C CA . LEU A 1 80 ? 2.127 -1.500 3.241 1.00 93.88 80 LEU A CA 1
ATOM 634 C C . LEU A 1 80 ? 0.930 -2.426 3.447 1.00 93.88 80 LEU A C 1
ATOM 636 O O . LEU A 1 80 ? 0.143 -2.189 4.358 1.00 93.88 80 LEU A O 1
ATOM 640 N N . LEU A 1 81 ? 0.825 -3.513 2.679 1.00 93.81 81 LEU A N 1
ATOM 641 C CA . LEU A 1 81 ? -0.207 -4.524 2.901 1.00 93.81 81 LEU A CA 1
ATOM 642 C C . LEU A 1 81 ? -0.137 -5.089 4.316 1.00 93.81 81 LEU A C 1
ATOM 644 O O . LEU A 1 81 ? -1.159 -5.114 4.996 1.00 93.81 81 LEU A O 1
ATOM 648 N N . LEU A 1 82 ? 1.056 -5.480 4.774 1.00 95.69 82 LEU A N 1
ATOM 649 C CA . LEU A 1 82 ? 1.262 -6.036 6.109 1.00 95.69 82 LEU A CA 1
ATOM 650 C C . LEU A 1 82 ? 0.801 -5.060 7.198 1.00 95.69 82 LEU A C 1
ATOM 652 O O . LEU A 1 82 ? -0.007 -5.445 8.047 1.00 95.69 82 LEU A O 1
ATOM 656 N N . LEU A 1 83 ? 1.231 -3.795 7.128 1.00 94.31 83 LEU A N 1
ATOM 657 C CA . LEU A 1 83 ? 0.769 -2.728 8.024 1.00 94.31 83 LEU A CA 1
ATOM 658 C C . LEU A 1 83 ? -0.755 -2.575 7.985 1.00 94.31 83 LEU A C 1
ATOM 660 O O . LEU A 1 83 ? -1.392 -2.524 9.036 1.00 94.31 83 LEU A O 1
ATOM 664 N N . GLY A 1 84 ? -1.346 -2.580 6.791 1.00 92.56 84 GLY A N 1
ATOM 665 C CA . GLY A 1 84 ? -2.790 -2.506 6.604 1.00 92.56 84 GLY A CA 1
ATOM 666 C C . GLY A 1 84 ? -3.540 -3.652 7.285 1.00 92.56 84 GLY A C 1
ATOM 667 O O . GLY A 1 84 ? -4.506 -3.407 8.007 1.00 92.56 84 GLY A O 1
ATOM 668 N N . THR A 1 85 ? -3.068 -4.895 7.142 1.00 93.19 85 THR A N 1
ATOM 669 C CA . THR A 1 85 ? -3.630 -6.059 7.853 1.00 93.19 85 THR A CA 1
ATOM 670 C C . THR A 1 85 ? -3.497 -5.954 9.368 1.00 93.19 85 THR A C 1
ATOM 672 O O . THR A 1 85 ? -4.438 -6.311 10.078 1.00 93.19 85 THR A O 1
ATOM 675 N N . ILE A 1 86 ? -2.367 -5.460 9.884 1.00 95.06 86 ILE A N 1
ATOM 676 C CA . ILE A 1 86 ? -2.174 -5.268 11.330 1.00 95.06 86 ILE A CA 1
ATOM 677 C C . ILE A 1 86 ? -3.165 -4.226 11.855 1.00 95.06 86 ILE A C 1
ATOM 679 O O . ILE A 1 86 ? -3.860 -4.484 12.838 1.00 95.06 86 ILE A O 1
ATOM 683 N N . SER A 1 87 ? -3.290 -3.081 11.179 1.00 93.56 87 SER A N 1
ATOM 684 C CA . SER A 1 87 ? -4.252 -2.037 11.544 1.00 93.56 87 SER A CA 1
ATOM 685 C C . SER A 1 87 ? -5.698 -2.531 11.462 1.00 93.56 87 SER A C 1
ATOM 687 O O . SER A 1 87 ? -6.478 -2.268 12.377 1.00 93.56 87 SER A O 1
ATOM 689 N N . ALA A 1 88 ? -6.051 -3.301 10.427 1.00 91.62 88 ALA A N 1
ATOM 690 C CA . ALA A 1 88 ? -7.373 -3.913 10.302 1.00 91.62 88 ALA A CA 1
ATOM 691 C C . ALA A 1 88 ? -7.649 -4.898 11.446 1.00 91.62 88 ALA A C 1
ATOM 693 O O . ALA A 1 88 ? -8.718 -4.864 12.051 1.00 91.62 88 ALA A O 1
ATOM 694 N N . THR A 1 89 ? -6.673 -5.739 11.793 1.00 93.12 89 THR A N 1
ATOM 695 C CA . THR A 1 89 ? -6.786 -6.689 12.909 1.00 93.12 89 THR A CA 1
ATOM 696 C C . THR A 1 89 ? -6.990 -5.955 14.233 1.00 93.12 89 THR A C 1
ATOM 698 O O . THR A 1 89 ? -7.888 -6.304 14.997 1.00 93.12 89 THR A O 1
ATOM 701 N N . ALA A 1 90 ? -6.213 -4.899 14.490 1.00 90.88 90 ALA A N 1
ATOM 702 C CA . ALA A 1 90 ? -6.367 -4.065 15.679 1.00 90.88 90 ALA A CA 1
ATOM 703 C C . ALA A 1 90 ? -7.751 -3.399 15.740 1.00 90.88 90 ALA A C 1
ATOM 705 O O . ALA A 1 90 ? -8.377 -3.385 16.799 1.00 90.88 90 ALA A O 1
ATOM 706 N N . PHE A 1 91 ? -8.256 -2.906 14.603 1.00 90.75 91 PHE A N 1
ATOM 707 C CA . PHE A 1 91 ? -9.616 -2.384 14.494 1.00 90.75 91 PHE A CA 1
ATOM 708 C C . PHE A 1 91 ? -10.662 -3.443 14.856 1.00 90.75 91 PHE A C 1
ATOM 710 O O . PHE A 1 91 ? -11.526 -3.168 15.682 1.00 90.75 91 PHE A O 1
ATOM 717 N N . PHE A 1 92 ? -10.569 -4.656 14.302 1.00 89.56 92 PHE A N 1
ATOM 718 C CA . PHE A 1 92 ? -11.511 -5.733 14.615 1.00 89.56 92 PHE A CA 1
ATOM 719 C C . PHE A 1 92 ? -11.479 -6.115 16.097 1.00 89.56 92 PHE A C 1
ATOM 721 O O . PHE A 1 92 ? -12.536 -6.273 16.703 1.00 89.56 92 PHE A O 1
ATOM 728 N N . LEU A 1 93 ? -10.294 -6.213 16.705 1.00 89.69 93 LEU A N 1
ATOM 729 C CA . LEU A 1 93 ? -10.162 -6.504 18.135 1.00 89.69 93 LEU A CA 1
ATOM 730 C C . LEU A 1 93 ? -10.813 -5.419 19.003 1.00 89.69 93 LEU A C 1
ATOM 732 O O . LEU A 1 93 ? -11.567 -5.743 19.921 1.00 89.69 93 LEU A O 1
ATOM 736 N N . LEU A 1 94 ? -10.576 -4.141 18.689 1.00 87.19 94 LEU A N 1
ATOM 737 C CA . LEU A 1 94 ? -11.230 -3.018 19.367 1.00 87.19 94 LEU A CA 1
ATOM 738 C C . LEU A 1 94 ? -12.746 -3.043 19.171 1.00 87.19 94 LEU A C 1
ATOM 740 O O . LEU A 1 94 ? -13.496 -2.865 20.128 1.00 87.19 94 LEU A O 1
ATOM 744 N N . PHE A 1 95 ? -13.196 -3.305 17.945 1.00 83.62 95 PHE A N 1
ATOM 745 C CA . PHE A 1 95 ? -14.608 -3.387 17.601 1.00 83.62 95 PHE A CA 1
ATOM 746 C C . PHE A 1 95 ? -15.312 -4.467 18.426 1.00 83.62 95 PHE A C 1
ATOM 748 O O . PHE A 1 95 ? -16.301 -4.171 19.090 1.00 83.62 95 PHE A O 1
ATOM 755 N N . PHE A 1 96 ? -14.774 -5.689 18.485 1.00 83.44 96 PHE A N 1
ATOM 756 C CA . PHE A 1 96 ? -15.336 -6.750 19.328 1.00 83.44 96 PHE A CA 1
ATOM 757 C C . PHE A 1 96 ? -15.261 -6.424 20.827 1.00 83.44 96 PHE A C 1
ATOM 759 O O . PHE A 1 96 ? -16.203 -6.729 21.561 1.00 83.44 96 PHE A O 1
ATOM 766 N N . GLY A 1 97 ? -14.195 -5.757 21.280 1.00 80.44 97 GLY A N 1
ATOM 767 C CA . GLY A 1 97 ? -14.069 -5.280 22.660 1.00 80.44 97 GLY A CA 1
ATOM 768 C C . GLY A 1 97 ? -15.191 -4.316 23.063 1.00 80.44 97 GLY A C 1
ATOM 769 O O . GLY A 1 97 ? -15.762 -4.441 24.147 1.00 80.44 97 GLY A O 1
ATOM 770 N N . ILE A 1 98 ? -15.589 -3.415 22.164 1.00 75.06 98 ILE A N 1
ATOM 771 C CA . ILE A 1 98 ? -16.708 -2.489 22.386 1.00 75.06 98 ILE A CA 1
ATOM 772 C C . ILE A 1 98 ? -18.028 -3.250 22.606 1.00 75.06 98 ILE A C 1
ATOM 774 O O . ILE A 1 98 ? -18.754 -2.953 23.556 1.00 75.06 98 ILE A O 1
ATOM 778 N N . PHE A 1 99 ? -18.325 -4.267 21.785 1.00 70.44 99 PHE A N 1
ATOM 779 C CA . PHE A 1 99 ? -19.541 -5.081 21.947 1.00 70.44 99 PHE A CA 1
ATOM 780 C C . PHE A 1 99 ? -19.517 -5.932 23.220 1.00 70.44 99 PHE A C 1
ATOM 782 O O . PHE A 1 99 ? -20.550 -6.088 23.867 1.00 70.44 99 PHE A O 1
ATOM 789 N N . SER A 1 100 ? -18.345 -6.439 23.611 1.00 72.62 100 SER A N 1
ATOM 790 C CA . SER A 1 100 ? -18.170 -7.214 24.845 1.00 72.62 100 SER A CA 1
ATOM 791 C C . SER A 1 100 ? -18.436 -6.397 26.112 1.00 72.62 100 SER A C 1
ATOM 793 O O . SER A 1 100 ? -18.837 -6.970 27.123 1.00 72.62 100 SER A O 1
ATOM 795 N N . THR A 1 101 ? -18.173 -5.088 26.092 1.00 71.88 101 THR A N 1
ATOM 796 C CA . THR A 1 101 ? -18.187 -4.245 27.303 1.00 71.88 101 THR A CA 1
ATOM 797 C C . THR A 1 101 ? -19.455 -3.386 27.424 1.00 71.88 101 THR A C 1
ATOM 799 O O . THR A 1 101 ? -19.631 -2.668 28.404 1.00 71.88 101 THR A O 1
ATOM 802 N N . GLY A 1 102 ? -20.371 -3.475 26.453 1.00 62.47 102 GLY A N 1
ATOM 803 C CA . GLY A 1 102 ? -21.734 -2.940 26.547 1.00 62.47 102 GLY A CA 1
ATOM 804 C C . GLY A 1 102 ? -21.904 -1.441 26.279 1.00 62.47 102 GLY A C 1
ATOM 805 O O . GLY A 1 102 ? -23.038 -0.991 26.138 1.00 62.47 102 GLY A O 1
ATOM 806 N N . SER A 1 103 ? -20.827 -0.656 26.162 1.00 65.19 103 SER A N 1
ATOM 807 C CA . SER A 1 103 ? -20.914 0.741 25.718 1.00 65.19 103 SER A CA 1
ATOM 808 C C . SER A 1 103 ? -19.594 1.218 25.099 1.00 65.19 103 SER A C 1
ATOM 810 O O . SER A 1 103 ? -18.564 1.169 25.779 1.00 65.19 103 SER A O 1
ATOM 812 N N . PRO A 1 104 ? -19.588 1.697 23.839 1.00 68.31 104 PRO A N 1
ATOM 813 C CA . PRO A 1 104 ? -18.403 2.297 23.245 1.00 68.31 104 PRO A CA 1
ATOM 814 C C . PRO A 1 104 ? -18.041 3.570 24.002 1.00 68.31 104 PRO A C 1
ATOM 816 O O . PRO A 1 104 ? -18.820 4.524 24.041 1.00 68.31 104 PRO A O 1
ATOM 819 N N . LYS A 1 105 ? -16.827 3.643 24.549 1.00 79.38 105 LYS A N 1
ATOM 820 C CA . LYS A 1 105 ? -16.290 4.945 24.949 1.00 79.38 105 LYS A CA 1
ATOM 821 C C . LYS A 1 105 ? -16.051 5.758 23.679 1.00 79.38 105 LYS A C 1
ATOM 823 O O . LYS A 1 105 ? -15.449 5.256 22.733 1.00 79.38 105 LYS A O 1
ATOM 828 N N . ASN A 1 106 ? -16.450 7.029 23.678 1.00 81.31 106 ASN A N 1
ATOM 829 C CA . ASN A 1 106 ? -16.277 7.930 22.528 1.00 81.31 106 ASN A CA 1
ATOM 830 C C . ASN A 1 106 ? -14.838 7.922 21.964 1.00 81.31 106 ASN A C 1
ATOM 832 O O . ASN A 1 106 ? -14.644 8.015 20.756 1.00 81.31 106 ASN A O 1
ATOM 836 N N . ILE A 1 107 ? -13.831 7.754 22.830 1.00 82.06 107 ILE A N 1
ATOM 837 C CA . ILE A 1 107 ? -12.413 7.670 22.447 1.00 82.06 107 ILE A CA 1
ATOM 838 C C . ILE A 1 107 ? -12.074 6.355 21.727 1.00 82.06 107 ILE A C 1
ATOM 840 O O . ILE A 1 107 ? -11.358 6.378 20.731 1.00 82.06 107 ILE A O 1
ATOM 844 N N . GLU A 1 108 ? -12.597 5.215 22.186 1.00 83.25 108 GLU A N 1
ATOM 845 C CA . GLU A 1 108 ? -12.352 3.903 21.563 1.00 83.25 108 GLU A CA 1
ATOM 846 C C . GLU A 1 108 ? -12.966 3.845 20.157 1.00 83.25 108 GLU A C 1
ATOM 848 O O . GLU A 1 108 ? -12.334 3.348 19.224 1.00 83.25 108 GLU A O 1
ATOM 853 N N . LEU A 1 109 ? -14.153 4.440 19.978 1.00 83.62 109 LEU A N 1
ATOM 854 C CA . LEU A 1 109 ? -14.793 4.573 18.668 1.00 83.62 109 LEU A CA 1
ATOM 855 C C . LEU A 1 109 ? -13.948 5.429 17.709 1.00 83.62 109 LEU A C 1
ATOM 857 O O . LEU A 1 109 ? -13.737 5.042 16.561 1.00 83.62 109 LEU A O 1
ATOM 861 N N . LEU A 1 110 ? -13.432 6.571 18.182 1.00 87.88 110 LEU A N 1
ATOM 862 C CA . LEU A 1 110 ? -12.597 7.470 17.379 1.00 87.88 110 LEU A CA 1
ATOM 863 C C . LEU A 1 110 ? -11.292 6.787 16.936 1.00 87.88 110 LEU A C 1
ATOM 865 O O . LEU A 1 110 ? -10.910 6.880 15.769 1.00 87.88 110 LEU A O 1
ATOM 869 N N . ILE A 1 111 ? -10.637 6.062 17.850 1.00 88.19 111 ILE A N 1
ATOM 870 C CA . ILE A 1 111 ? -9.433 5.271 17.553 1.00 88.19 111 ILE A CA 1
ATOM 871 C C . ILE A 1 111 ? -9.757 4.170 16.539 1.00 88.19 111 ILE A C 1
ATOM 873 O O . ILE A 1 111 ? -9.000 3.975 15.590 1.00 88.19 111 ILE A O 1
ATOM 877 N N . GLY A 1 112 ? -10.894 3.486 16.696 1.00 88.00 112 GLY A N 1
ATOM 878 C CA . GLY A 1 112 ? -11.354 2.471 15.752 1.00 88.00 112 GLY A CA 1
ATOM 879 C C . GLY A 1 112 ? -11.538 3.028 14.338 1.00 88.00 112 GLY A C 1
ATOM 880 O O . GLY A 1 112 ? -11.005 2.468 13.382 1.00 88.00 112 GLY A O 1
ATOM 881 N N . ILE A 1 113 ? -12.215 4.171 14.196 1.00 89.75 113 ILE A N 1
ATOM 882 C CA . ILE A 1 113 ? -12.391 4.842 12.898 1.00 89.75 113 ILE A CA 1
ATOM 883 C C . ILE A 1 113 ? -11.031 5.210 12.288 1.00 89.75 113 ILE A C 1
ATOM 885 O O . ILE A 1 113 ? -10.800 4.960 11.104 1.00 89.75 113 ILE A O 1
ATOM 889 N N . GLY A 1 114 ? -10.108 5.749 13.091 1.00 91.81 114 GLY A N 1
ATOM 890 C CA . GLY A 1 114 ? -8.752 6.069 12.642 1.00 91.81 114 GLY A CA 1
ATOM 891 C C . GLY A 1 114 ? -7.995 4.841 12.130 1.00 91.81 114 GLY A C 1
ATOM 892 O O . GLY A 1 114 ? -7.435 4.873 11.034 1.00 91.81 114 GLY A O 1
ATOM 893 N N . LEU A 1 115 ? -8.028 3.734 12.877 1.00 92.50 115 LEU A N 1
ATOM 894 C CA . LEU A 1 115 ? -7.399 2.472 12.478 1.00 92.50 115 LEU A CA 1
ATOM 895 C C . LEU A 1 115 ? -8.002 1.904 11.192 1.00 92.50 115 LEU A C 1
ATOM 897 O O . LEU A 1 115 ? -7.254 1.436 10.336 1.00 92.50 115 LEU A O 1
ATOM 901 N N . ALA A 1 116 ? -9.324 1.981 11.029 1.00 91.38 116 ALA A N 1
ATOM 902 C CA . ALA A 1 116 ? -9.997 1.532 9.816 1.00 91.38 116 ALA A CA 1
ATOM 903 C C . ALA A 1 116 ? -9.563 2.352 8.589 1.00 91.38 116 ALA A C 1
ATOM 905 O O . ALA A 1 116 ? -9.221 1.778 7.556 1.00 91.38 116 ALA A O 1
ATOM 906 N N . LEU A 1 117 ? -9.507 3.684 8.705 1.00 95.44 117 LEU A N 1
ATOM 907 C CA . LEU A 1 117 ? -9.047 4.557 7.619 1.00 95.44 117 LEU A CA 1
ATOM 908 C C . LEU A 1 117 ? -7.588 4.278 7.245 1.00 95.44 117 LEU A C 1
ATOM 910 O O . LEU A 1 117 ? -7.267 4.124 6.066 1.00 95.44 117 LEU A O 1
ATOM 914 N N . ILE A 1 118 ? -6.712 4.161 8.246 1.00 93.12 118 ILE A N 1
ATOM 915 C CA . ILE A 1 118 ? -5.297 3.833 8.043 1.00 93.12 118 ILE A CA 1
ATOM 916 C C . ILE A 1 118 ? -5.161 2.472 7.358 1.00 93.12 118 ILE A C 1
ATOM 918 O O . ILE A 1 118 ? -4.397 2.358 6.400 1.00 93.12 118 ILE A O 1
ATOM 922 N N . ALA A 1 119 ? -5.917 1.464 7.800 1.00 92.75 119 ALA A N 1
ATOM 923 C CA . ALA A 1 119 ? -5.900 0.133 7.207 1.00 92.75 119 ALA A CA 1
ATOM 924 C C . ALA A 1 119 ? -6.293 0.166 5.725 1.00 92.75 119 ALA A C 1
ATOM 926 O O . ALA A 1 119 ? -5.581 -0.394 4.895 1.00 92.75 119 ALA A O 1
ATOM 927 N N . VAL A 1 120 ? -7.376 0.869 5.376 1.00 95.19 120 VAL A N 1
ATOM 928 C CA . VAL A 1 120 ? -7.832 1.002 3.984 1.00 95.19 120 VAL A CA 1
ATOM 929 C C . VAL A 1 120 ? -6.766 1.673 3.118 1.00 95.19 120 VAL A C 1
ATOM 931 O O . VAL A 1 120 ? -6.444 1.155 2.051 1.00 95.19 120 VAL A O 1
ATOM 934 N N . ILE A 1 121 ? -6.173 2.778 3.582 1.00 95.62 121 ILE A N 1
ATOM 935 C CA . ILE A 1 121 ? -5.121 3.487 2.837 1.00 95.62 121 ILE A CA 1
ATOM 936 C C . ILE A 1 121 ? -3.924 2.566 2.584 1.00 95.62 121 ILE A C 1
ATOM 938 O O . ILE A 1 121 ? -3.451 2.473 1.454 1.00 95.62 121 ILE A O 1
ATOM 942 N N . HIS A 1 122 ? -3.462 1.852 3.611 1.00 93.69 122 HIS A N 1
ATOM 943 C CA . HIS A 1 122 ? -2.320 0.945 3.508 1.00 93.69 122 HIS A CA 1
ATOM 944 C C . HIS A 1 122 ? -2.596 -0.242 2.582 1.00 93.69 122 HIS A C 1
ATOM 946 O O . HIS A 1 122 ? -1.748 -0.585 1.760 1.00 93.69 122 HIS A O 1
ATOM 952 N N . ILE A 1 123 ? -3.789 -0.835 2.663 1.00 93.12 123 ILE A N 1
ATOM 953 C CA . ILE A 1 123 ? -4.178 -1.957 1.804 1.00 93.12 123 ILE A CA 1
ATOM 954 C C . ILE A 1 123 ? -4.273 -1.512 0.344 1.00 93.12 123 ILE A C 1
ATOM 956 O O . ILE A 1 123 ? -3.714 -2.173 -0.528 1.00 93.12 123 ILE A O 1
ATOM 960 N N . LEU A 1 124 ? -4.933 -0.383 0.067 1.00 94.38 124 LEU A N 1
ATOM 961 C CA . LEU A 1 124 ? -5.076 0.135 -1.295 1.00 94.38 124 LEU A CA 1
ATOM 962 C C . LEU A 1 124 ? -3.731 0.568 -1.885 1.00 94.38 124 LEU A C 1
ATOM 964 O O . LEU A 1 124 ? -3.432 0.221 -3.025 1.00 94.38 124 LEU A O 1
ATOM 968 N N . ALA A 1 125 ? -2.902 1.275 -1.113 1.00 91.56 125 ALA A N 1
ATOM 969 C CA . ALA A 1 125 ? -1.564 1.667 -1.546 1.00 91.56 125 ALA A CA 1
ATOM 970 C C . ALA A 1 125 ? -0.671 0.441 -1.786 1.00 91.56 125 ALA A C 1
ATOM 972 O O . ALA A 1 125 ? 0.036 0.378 -2.791 1.00 91.56 125 ALA A O 1
ATOM 973 N N . GLY A 1 126 ? -0.745 -0.557 -0.902 1.00 89.94 126 GLY A N 1
ATOM 974 C CA . GLY A 1 126 ? -0.021 -1.813 -1.044 1.00 89.94 126 GLY A CA 1
ATOM 975 C C . GLY A 1 126 ? -0.431 -2.591 -2.295 1.00 89.94 126 GLY A C 1
ATOM 976 O O . GLY A 1 126 ? 0.429 -2.990 -3.076 1.00 89.94 126 GLY A O 1
ATOM 977 N N . LEU A 1 127 ? -1.740 -2.732 -2.537 1.00 92.31 127 LEU A N 1
ATOM 978 C CA . LEU A 1 127 ? -2.289 -3.352 -3.748 1.00 92.31 127 LEU A CA 1
ATOM 979 C C . LEU A 1 127 ? -1.874 -2.607 -5.020 1.00 92.31 127 LEU A C 1
ATOM 981 O O . LEU A 1 127 ? -1.467 -3.245 -5.986 1.00 92.31 127 LEU A O 1
ATOM 985 N N . ALA A 1 128 ? -1.947 -1.274 -5.022 1.00 90.69 128 ALA A N 1
ATOM 986 C CA . ALA A 1 128 ? -1.574 -0.462 -6.177 1.00 90.69 128 ALA A CA 1
ATOM 987 C C . ALA A 1 128 ? -0.093 -0.633 -6.548 1.00 90.69 128 ALA A C 1
ATOM 989 O O . ALA A 1 128 ? 0.239 -0.745 -7.725 1.00 90.69 128 ALA A O 1
ATOM 990 N N . LEU A 1 129 ? 0.791 -0.704 -5.550 1.00 89.50 129 LEU A N 1
ATOM 991 C CA . LEU A 1 129 ? 2.226 -0.905 -5.761 1.00 89.50 129 LEU A CA 1
ATOM 992 C C . LEU A 1 129 ? 2.596 -2.336 -6.158 1.00 89.50 129 LEU A C 1
ATOM 994 O O . LEU A 1 129 ? 3.606 -2.535 -6.824 1.00 89.50 129 LEU A O 1
ATOM 998 N N . LEU A 1 130 ? 1.789 -3.324 -5.769 1.00 86.88 130 LEU A N 1
ATOM 999 C CA . LEU A 1 130 ? 1.926 -4.709 -6.227 1.00 86.88 130 LEU A CA 1
ATOM 1000 C C . LEU A 1 130 ? 1.407 -4.921 -7.654 1.00 86.88 130 LEU A C 1
ATOM 1002 O O . LEU A 1 130 ? 1.869 -5.834 -8.334 1.00 86.88 130 LEU A O 1
ATOM 1006 N N . ALA A 1 131 ? 0.439 -4.113 -8.093 1.00 83.31 131 ALA A N 1
ATOM 1007 C CA . ALA A 1 131 ? -0.178 -4.220 -9.413 1.00 83.31 131 ALA A CA 1
ATOM 1008 C C . ALA A 1 131 ? 0.583 -3.476 -10.534 1.00 83.31 131 ALA A C 1
ATOM 1010 O O . ALA A 1 131 ? 0.272 -3.703 -11.705 1.00 83.31 131 ALA A O 1
ATOM 1011 N N . GLY A 1 132 ? 1.540 -2.597 -10.201 1.00 67.81 132 GLY A N 1
ATOM 1012 C CA . GLY A 1 132 ? 2.392 -1.853 -11.153 1.00 67.81 132 GLY A CA 1
ATOM 1013 C C . GLY A 1 132 ? 3.718 -2.544 -11.477 1.00 67.81 132 GLY A C 1
ATOM 1014 O O . GLY A 1 132 ? 4.164 -2.488 -12.653 1.00 67.81 132 GLY A O 1
#

Foldseek 3Di:
DDDDDDDDDDDDPPPPPDDDPPDDDDDDDDDDDDDDPDPVVVVVVVVVVVVVVVVVVVVVVVVVVVVVQLVVLLVQLVVLLVLLVVLVVVLVVLVVVCVVVPHDDPVSVVSSVVSNVSSVVSNVSSVVSNVD

Sequence (132 aa):
MNEPRKSNVHDRTDWRARNYDIDSGQNPIDRENGNAESPQAGNEIMDDIVEQAKAVQRVAEKIYFLSILKRFGLAFGGILLLLGTISATAFFLLFFGIFSTGSPKNIELLIGIGLALIAVIHILAGLALLAG

pLDDT: mean 71.72, std 18.79, range [35.66, 95.69]

Secondary structure (DSSP, 8-state):
--PPPPP-------SSSS--------------------HHHHHHHHHHHHHHHHHHHHHHHHHHHHHHHHHHHHHHHHHHHHHHHHHHHHHHHHHHHHHHHSS--HHHHHHHHHHHHHHHHHHHHHHHHHH-